Protein AF-A0A4Z0MVJ5-F1 (afdb_monomer_lite)

Sequence (93 aa):
LAAGFDLDTRRDVQGIYHRQVDLYAGLLDAGAQAGVFRLTGTARDIAMTLMAMEDYFGYRIVARDPALNRSTALRLMRQYAELATGVSIPELV

Foldseek 3Di:
DPPPCPVVPPPPVVVVLVVQLVVQQVVLVVCVVVVNFDFPDHSSVLSNVLSVLVVVLVSCCVVVPVVRHPVNSVVVSQVSVCVGGVDHDDDDD

pLDDT: mean 88.67, std 16.24, range [42.28, 98.75]

Secondary structure (DSSP, 8-state):
---S---TT-HHHHHHHHHHHHHHHHHHHHHHHTTS---SS-HHHHHHHHHHHHHHHHHHHHTT-TT--HHHHHHHHHHHHHHHHS-PPPP--

Radius of gyration: 14.79 Å; chains: 1; bounding box: 35×28×40 Å

Structure (mmCIF, N/CA/C/O backbone):
data_AF-A0A4Z0MVJ5-F1
#
_entry.id   AF-A0A4Z0MVJ5-F1
#
loop_
_atom_site.group_PDB
_atom_site.id
_atom_site.type_symbol
_atom_site.label_atom_id
_atom_site.label_alt_id
_atom_site.label_comp_id
_atom_site.label_asym_id
_atom_site.label_entity_id
_atom_site.label_seq_id
_atom_site.pdbx_PDB_ins_code
_atom_site.Cartn_x
_atom_site.Cartn_y
_atom_site.Cartn_z
_atom_site.occupancy
_atom_site.B_iso_or_equiv
_atom_site.auth_seq_id
_atom_site.auth_comp_id
_atom_site.auth_asym_id
_atom_site.auth_atom_id
_atom_site.pdbx_PDB_model_num
ATOM 1 N N . LEU A 1 1 ? 11.240 10.145 -20.995 1.00 42.28 1 LEU A N 1
ATOM 2 C CA . LEU A 1 1 ? 11.396 8.740 -20.555 1.00 42.28 1 LEU A CA 1
ATOM 3 C C . LEU A 1 1 ? 10.061 8.278 -19.984 1.00 42.28 1 LEU A C 1
ATOM 5 O O . LEU A 1 1 ? 9.868 8.305 -18.778 1.00 42.28 1 LEU A O 1
ATOM 9 N N . ALA A 1 2 ? 9.109 7.955 -20.861 1.00 44.03 2 ALA A N 1
ATOM 10 C CA . ALA A 1 2 ? 7.878 7.297 -20.450 1.00 44.03 2 ALA A CA 1
ATOM 11 C C . ALA A 1 2 ? 8.254 5.849 -20.138 1.00 44.03 2 ALA A C 1
ATOM 13 O O . ALA A 1 2 ? 8.617 5.099 -21.044 1.00 44.03 2 ALA A O 1
ATOM 14 N N . ALA A 1 3 ? 8.272 5.481 -18.862 1.00 49.53 3 ALA A N 1
ATOM 15 C CA . ALA A 1 3 ? 8.347 4.082 -18.479 1.00 49.53 3 ALA A CA 1
ATOM 16 C C . ALA A 1 3 ? 7.055 3.406 -18.960 1.00 49.53 3 ALA A C 1
ATOM 18 O O . ALA A 1 3 ? 6.071 3.422 -18.244 1.00 49.53 3 ALA A O 1
ATOM 19 N N . GLY A 1 4 ? 7.036 2.942 -20.214 1.00 43.62 4 GLY A N 1
ATOM 20 C CA . GLY A 1 4 ? 6.262 1.806 -20.736 1.00 43.62 4 GLY A CA 1
ATOM 21 C C . GLY A 1 4 ? 4.767 1.674 -20.431 1.00 43.62 4 GLY A C 1
ATOM 22 O O . GLY A 1 4 ? 4.224 0.598 -20.651 1.00 43.62 4 GLY A O 1
ATOM 23 N N . PHE A 1 5 ? 4.098 2.709 -19.946 1.00 54.34 5 PHE A N 1
ATOM 24 C CA . PHE A 1 5 ? 2.710 2.654 -19.520 1.00 54.34 5 PHE A CA 1
ATOM 25 C C . PHE A 1 5 ? 1.899 3.631 -20.367 1.00 54.34 5 PHE A C 1
ATOM 27 O O . PHE A 1 5 ? 1.535 4.716 -19.926 1.00 54.34 5 PHE A O 1
ATOM 34 N N . ASP A 1 6 ? 1.612 3.237 -21.610 1.00 49.28 6 ASP A N 1
ATOM 35 C CA . ASP A 1 6 ? 0.505 3.817 -22.379 1.00 49.28 6 ASP A CA 1
ATOM 36 C C . ASP A 1 6 ? -0.814 3.297 -21.773 1.00 49.28 6 ASP A C 1
ATOM 38 O O . ASP A 1 6 ? -1.481 2.405 -22.296 1.00 49.28 6 ASP A O 1
ATOM 42 N N . LEU A 1 7 ? -1.089 3.748 -20.546 1.00 53.84 7 LEU A N 1
ATOM 43 C CA . LEU A 1 7 ? -2.261 3.379 -19.748 1.00 53.84 7 LEU A CA 1
ATOM 44 C C . LEU A 1 7 ? -3.466 4.265 -20.063 1.00 53.84 7 LEU A C 1
ATOM 46 O O . LEU A 1 7 ? -4.581 3.933 -19.670 1.00 53.84 7 LEU A O 1
ATOM 50 N N . ASP A 1 8 ? -3.241 5.376 -20.762 1.00 52.00 8 ASP A N 1
ATOM 51 C CA . ASP A 1 8 ? -4.278 6.340 -21.133 1.00 52.00 8 ASP A CA 1
ATOM 52 C C . ASP A 1 8 ? -5.208 5.765 -22.219 1.00 52.00 8 ASP A C 1
ATOM 54 O O . ASP A 1 8 ? -6.409 6.024 -22.257 1.00 52.00 8 ASP A O 1
ATOM 58 N N . THR A 1 9 ? -4.683 4.869 -23.061 1.00 51.38 9 THR A N 1
ATOM 59 C CA . THR A 1 9 ? -5.431 4.225 -24.152 1.00 51.38 9 THR A CA 1
ATOM 60 C C . THR A 1 9 ? -6.102 2.899 -23.767 1.00 51.38 9 THR A C 1
ATOM 62 O O . THR A 1 9 ? -6.852 2.334 -24.567 1.00 51.38 9 THR A O 1
ATOM 65 N N . ARG A 1 10 ? -5.902 2.406 -22.535 1.00 56.56 10 ARG A N 1
ATOM 66 C CA . ARG A 1 10 ? -6.345 1.076 -22.075 1.00 56.56 10 ARG A CA 1
ATOM 67 C C . ARG A 1 10 ? -7.302 1.157 -20.886 1.00 56.56 10 ARG A C 1
ATOM 69 O O . ARG A 1 10 ? -6.929 0.961 -19.728 1.00 56.56 10 ARG A O 1
ATOM 76 N N . ARG A 1 11 ? -8.576 1.446 -21.183 1.00 58.22 11 ARG A N 1
ATOM 77 C CA . ARG A 1 11 ? -9.671 1.527 -20.188 1.00 58.22 11 ARG A CA 1
ATOM 78 C C . ARG A 1 11 ? -9.809 0.261 -19.330 1.00 58.22 11 ARG A C 1
ATOM 80 O O . ARG A 1 11 ? -10.272 0.337 -18.196 1.00 58.22 11 ARG A O 1
ATOM 87 N N . ASP A 1 12 ? -9.417 -0.887 -19.868 1.00 62.53 12 ASP A N 1
ATOM 88 C CA . ASP A 1 12 ? -9.368 -2.178 -19.183 1.00 62.53 12 ASP A CA 1
ATOM 89 C C . ASP A 1 12 ? -8.344 -2.199 -18.038 1.00 62.53 12 ASP A C 1
ATOM 91 O O . ASP A 1 12 ? -8.660 -2.693 -16.958 1.00 62.53 12 ASP A O 1
ATOM 95 N N . VAL A 1 13 ? -7.163 -1.600 -18.218 1.00 62.81 13 VAL A N 1
ATOM 96 C CA . VAL A 1 13 ? -6.105 -1.589 -17.192 1.00 62.81 13 VAL A CA 1
ATOM 97 C C . VAL A 1 13 ? -6.441 -0.642 -16.036 1.00 62.81 13 VAL A C 1
ATOM 99 O O . VAL A 1 13 ? -6.297 -1.021 -14.874 1.00 62.81 13 VAL A O 1
ATOM 102 N N . GLN A 1 14 ? -6.986 0.544 -16.328 1.00 63.66 14 GLN A N 1
ATOM 103 C CA . GLN A 1 14 ? -7.498 1.460 -15.293 1.00 63.66 14 GLN A CA 1
ATOM 104 C C . GLN A 1 14 ? -8.640 0.816 -14.484 1.00 63.66 14 GLN A C 1
ATOM 106 O O . GLN A 1 14 ? -8.713 0.953 -13.262 1.00 63.66 14 GLN A O 1
ATOM 111 N N . GLY A 1 15 ? -9.508 0.047 -15.153 1.00 72.06 15 GLY A N 1
ATOM 112 C CA . GLY A 1 15 ? -10.572 -0.711 -14.495 1.00 72.06 15 GLY A CA 1
ATOM 113 C C . GLY A 1 15 ? -10.054 -1.808 -13.557 1.00 72.06 15 GLY A C 1
ATOM 114 O O . GLY A 1 15 ? -10.660 -2.050 -12.512 1.00 72.06 15 GLY A O 1
ATOM 115 N N . ILE A 1 16 ? -8.933 -2.454 -13.896 1.00 81.75 16 ILE A N 1
ATOM 116 C CA . ILE A 1 16 ? -8.298 -3.468 -13.042 1.00 81.75 16 ILE A CA 1
ATOM 117 C C . ILE A 1 16 ? -7.697 -2.822 -11.792 1.00 81.75 16 ILE A C 1
ATOM 119 O O . ILE A 1 16 ? -7.977 -3.299 -10.693 1.00 81.75 16 ILE A O 1
ATOM 123 N N . TYR A 1 17 ? -6.959 -1.717 -11.946 1.00 85.69 17 TYR A N 1
ATOM 124 C CA . TYR A 1 17 ? -6.379 -0.989 -10.813 1.00 85.69 17 TYR A CA 1
ATOM 125 C C . TYR A 1 17 ? -7.455 -0.579 -9.801 1.00 85.69 17 TYR A C 1
ATOM 127 O O . TYR A 1 17 ? -7.367 -0.920 -8.623 1.00 85.69 17 TYR A O 1
ATOM 135 N N . HIS A 1 18 ? -8.524 0.086 -10.255 1.00 88.75 18 HIS A N 1
ATOM 136 C CA . HIS A 1 18 ? -9.592 0.520 -9.352 1.00 88.75 18 HIS A CA 1
ATOM 137 C C . HIS A 1 18 ? -10.291 -0.653 -8.662 1.00 88.75 18 HIS A C 1
ATOM 139 O O . HIS A 1 18 ? -10.548 -0.580 -7.464 1.00 88.75 18 HIS A O 1
ATOM 145 N N . ARG A 1 19 ? -10.517 -1.766 -9.370 1.00 91.75 19 ARG A N 1
ATOM 146 C CA . ARG A 1 19 ? -11.091 -2.974 -8.764 1.00 91.75 19 ARG A CA 1
ATOM 147 C C . ARG A 1 19 ? -10.192 -3.559 -7.672 1.00 91.75 19 ARG A C 1
ATOM 149 O O . ARG A 1 19 ? -10.706 -4.021 -6.657 1.00 91.75 19 ARG A O 1
ATOM 156 N N . GLN A 1 20 ? -8.876 -3.563 -7.871 1.00 93.62 20 GLN A N 1
ATOM 157 C CA . GLN A 1 20 ? -7.926 -4.052 -6.868 1.00 93.62 20 GLN A CA 1
ATOM 158 C C . GLN A 1 20 ? -7.846 -3.115 -5.658 1.00 93.62 20 GLN A C 1
ATOM 160 O O . GLN A 1 20 ? -7.892 -3.589 -4.524 1.00 93.62 20 GLN A O 1
ATOM 165 N N . VAL A 1 21 ? -7.835 -1.796 -5.885 1.00 97.00 21 VAL A N 1
ATOM 166 C CA . VAL A 1 21 ? -7.930 -0.799 -4.807 1.00 97.00 21 VAL A CA 1
ATOM 167 C C . VAL A 1 21 ? -9.205 -0.999 -3.993 1.00 97.00 21 VAL A C 1
ATOM 169 O O . VAL A 1 21 ? -9.138 -1.026 -2.767 1.00 97.00 21 VAL A O 1
ATOM 172 N N . ASP A 1 22 ? -10.353 -1.180 -4.646 1.00 97.00 22 ASP A N 1
ATOM 173 C CA . ASP A 1 22 ? -11.628 -1.379 -3.954 1.00 97.00 22 ASP A CA 1
ATOM 174 C C . ASP A 1 22 ? -11.640 -2.694 -3.153 1.00 97.00 22 ASP A C 1
ATOM 176 O O . ASP A 1 22 ? -12.157 -2.729 -2.036 1.00 97.00 22 ASP A O 1
ATOM 180 N N . LEU A 1 23 ? -11.013 -3.760 -3.667 1.00 96.75 23 LEU A N 1
ATOM 181 C CA . LEU A 1 23 ? -10.850 -5.025 -2.942 1.00 96.75 23 LEU A CA 1
ATOM 182 C C . LEU A 1 23 ? -10.006 -4.840 -1.674 1.00 96.75 23 LEU A C 1
ATOM 184 O O . LEU A 1 23 ? -10.403 -5.290 -0.597 1.00 96.75 23 LEU A O 1
ATOM 188 N N . TYR A 1 24 ? -8.858 -4.168 -1.785 1.00 97.50 24 TYR A N 1
ATOM 189 C CA . TYR A 1 24 ? -7.966 -3.926 -0.649 1.00 97.50 24 TYR A CA 1
ATOM 190 C C . TYR A 1 24 ? -8.631 -3.001 0.375 1.00 97.50 24 TYR A C 1
ATOM 192 O O . TYR A 1 24 ? -8.576 -3.275 1.573 1.00 97.50 24 TYR A O 1
ATOM 200 N N . ALA A 1 25 ? -9.314 -1.949 -0.082 1.00 98.56 25 ALA A N 1
ATOM 201 C CA . ALA A 1 25 ? -10.048 -1.037 0.787 1.00 98.56 25 ALA A CA 1
ATOM 202 C C . ALA A 1 25 ? -11.155 -1.773 1.558 1.00 98.56 25 ALA A C 1
ATOM 204 O O . ALA A 1 25 ? -11.238 -1.636 2.774 1.00 98.56 25 ALA A O 1
ATOM 205 N N . GLY A 1 26 ? -11.932 -2.630 0.885 1.00 98.44 26 GLY A N 1
ATOM 206 C CA . GLY A 1 26 ? -12.966 -3.438 1.534 1.00 98.44 26 GLY A CA 1
ATOM 207 C C . GLY A 1 26 ? -12.415 -4.373 2.617 1.00 98.44 26 GLY A C 1
ATOM 208 O O . GLY A 1 26 ? -13.012 -4.492 3.686 1.00 98.44 26 GLY A O 1
ATOM 209 N N . LEU A 1 27 ? -11.253 -4.997 2.385 1.00 97.81 27 LEU A N 1
ATOM 210 C CA . LEU A 1 27 ? -10.579 -5.828 3.390 1.00 97.81 27 LEU A CA 1
ATOM 211 C C . LEU A 1 27 ? -10.123 -5.007 4.606 1.00 97.81 27 LEU A C 1
ATOM 213 O O . LEU A 1 27 ? -10.306 -5.431 5.748 1.00 97.81 27 LEU A O 1
ATOM 217 N N . LEU A 1 28 ? -9.523 -3.842 4.360 1.00 98.50 28 LEU A N 1
ATOM 218 C CA . LEU A 1 28 ? -9.039 -2.945 5.408 1.00 98.50 28 LEU A CA 1
ATOM 219 C C . LEU A 1 28 ? -10.194 -2.404 6.258 1.00 98.50 28 LEU A C 1
ATOM 221 O O . LEU A 1 28 ? -10.106 -2.436 7.486 1.00 98.50 28 LEU A O 1
ATOM 225 N N . ASP A 1 29 ? -11.288 -1.979 5.624 1.00 98.75 29 ASP A N 1
ATOM 226 C CA . ASP A 1 29 ? -12.498 -1.527 6.313 1.00 98.75 29 ASP A CA 1
ATOM 227 C C . ASP A 1 29 ? -13.119 -2.652 7.145 1.00 98.75 29 ASP A C 1
ATOM 229 O O . ASP A 1 29 ? -13.446 -2.441 8.312 1.00 98.75 29 ASP A O 1
ATOM 233 N N . ALA A 1 30 ? -13.232 -3.863 6.591 1.00 98.56 30 ALA A N 1
ATOM 234 C CA . ALA A 1 30 ? -13.762 -5.011 7.323 1.00 98.56 30 ALA A CA 1
ATOM 235 C C . ALA A 1 30 ? -12.908 -5.345 8.559 1.00 98.56 30 ALA A C 1
ATOM 237 O O . ALA A 1 30 ? -13.446 -5.576 9.643 1.00 98.56 30 ALA A O 1
ATOM 238 N N . GLY A 1 31 ? -11.578 -5.325 8.428 1.00 98.19 31 GLY A N 1
ATOM 239 C CA . GLY A 1 31 ? -10.671 -5.556 9.553 1.00 98.19 31 GLY A CA 1
ATOM 240 C C . GLY A 1 31 ? -10.722 -4.448 10.609 1.00 98.19 31 GLY A C 1
ATOM 241 O O . GLY A 1 31 ? -10.654 -4.741 11.804 1.00 98.19 31 GLY A O 1
ATOM 242 N N . ALA A 1 32 ? -10.903 -3.191 10.197 1.00 98.50 32 ALA A N 1
ATOM 243 C CA . ALA A 1 32 ? -11.100 -2.069 11.113 1.00 98.50 32 ALA A CA 1
ATOM 244 C C . ALA A 1 32 ? -12.441 -2.167 11.860 1.00 98.50 32 ALA A C 1
ATOM 246 O O . ALA A 1 32 ? -12.480 -2.008 13.079 1.00 98.50 32 ALA A O 1
ATOM 247 N N . GLN A 1 33 ? -13.530 -2.502 11.160 1.00 98.44 33 GLN A N 1
ATOM 248 C CA . GLN A 1 33 ? -14.855 -2.721 11.756 1.00 98.44 33 GLN A CA 1
ATOM 249 C C . GLN A 1 33 ? -14.863 -3.897 12.740 1.00 98.44 33 GLN A C 1
ATOM 251 O O . GLN A 1 33 ? -15.530 -3.834 13.770 1.00 98.44 33 GLN A O 1
ATOM 256 N N . ALA A 1 34 ? -14.089 -4.945 12.456 1.00 98.19 34 ALA A N 1
ATOM 257 C CA . ALA A 1 34 ? -13.897 -6.079 13.355 1.00 98.19 34 ALA A CA 1
ATOM 258 C C . ALA A 1 34 ? -12.970 -5.771 14.552 1.00 98.19 34 ALA A C 1
ATOM 260 O O . ALA A 1 34 ? -12.775 -6.634 15.405 1.00 98.19 34 ALA A O 1
ATOM 261 N N . GLY A 1 35 ? -12.373 -4.574 14.618 1.00 97.88 35 GLY A N 1
ATOM 262 C CA . GLY A 1 35 ? -11.426 -4.184 15.667 1.00 97.88 35 GLY A CA 1
ATOM 263 C C . GLY A 1 35 ? -10.055 -4.862 15.570 1.00 97.88 35 GLY A C 1
ATOM 264 O O . GLY A 1 35 ? -9.258 -4.756 16.500 1.00 97.88 35 GLY A O 1
ATOM 265 N N . VAL A 1 36 ? -9.771 -5.556 14.463 1.00 98.00 36 VAL A N 1
ATOM 266 C CA . VAL A 1 36 ? -8.481 -6.215 14.211 1.00 98.00 36 VAL A CA 1
ATOM 267 C C . VAL A 1 36 ? -7.440 -5.192 13.767 1.00 98.00 36 VAL A C 1
ATOM 269 O O . VAL A 1 36 ? -6.290 -5.273 14.187 1.00 98.00 36 VAL A O 1
ATOM 272 N N . PHE A 1 37 ? -7.835 -4.217 12.942 1.00 98.44 37 PHE A N 1
ATOM 273 C CA . PHE A 1 37 ? -6.945 -3.169 12.442 1.00 98.44 37 PHE A CA 1
ATOM 274 C C . PHE A 1 37 ? -7.210 -1.822 13.108 1.00 98.44 37 PHE A C 1
ATOM 276 O O . PHE A 1 37 ? -8.354 -1.424 13.328 1.00 98.44 37 PHE A O 1
ATOM 283 N N . ARG A 1 38 ? -6.133 -1.068 13.334 1.00 97.94 38 ARG A N 1
ATOM 284 C CA . ARG A 1 38 ? -6.168 0.357 13.660 1.00 97.94 38 ARG A CA 1
ATOM 285 C C . ARG A 1 38 ? -5.525 1.125 12.512 1.00 97.94 38 ARG A C 1
ATOM 287 O O . ARG A 1 38 ? -4.316 1.343 12.506 1.00 97.94 38 ARG A O 1
ATOM 294 N N . LEU A 1 39 ? -6.347 1.514 11.541 1.00 98.44 39 LEU A N 1
ATOM 295 C CA . LEU A 1 39 ? -5.867 2.194 10.343 1.00 98.44 39 LEU A CA 1
ATOM 296 C C . LEU A 1 39 ? -5.303 3.583 10.675 1.00 98.44 39 LEU A C 1
ATOM 298 O O . LEU A 1 39 ? -5.911 4.346 11.427 1.00 98.44 39 LEU A O 1
ATOM 302 N N . THR A 1 40 ? -4.146 3.919 10.105 1.00 98.06 40 THR A N 1
ATOM 303 C CA . THR A 1 40 ? -3.510 5.244 10.264 1.00 98.06 40 THR A CA 1
ATOM 304 C C . THR A 1 40 ? -4.042 6.298 9.287 1.00 98.06 40 THR A C 1
ATOM 306 O O . THR A 1 40 ? -3.736 7.481 9.430 1.00 98.06 40 THR A O 1
ATOM 309 N N . GLY A 1 41 ? -4.863 5.882 8.322 1.00 97.25 41 GLY A N 1
ATOM 310 C CA . GLY A 1 41 ? -5.520 6.716 7.318 1.00 97.25 41 GLY A CA 1
ATOM 311 C C . GLY A 1 41 ? -6.784 6.037 6.787 1.00 97.25 41 GLY A C 1
ATOM 312 O O . GLY A 1 41 ? -7.251 5.052 7.362 1.00 97.25 41 GLY A O 1
ATOM 313 N N . THR A 1 42 ? -7.349 6.550 5.691 1.00 98.44 42 THR A N 1
ATOM 314 C CA . THR A 1 42 ? -8.515 5.901 5.073 1.00 98.44 42 THR A CA 1
ATOM 315 C C . THR A 1 42 ? -8.113 4.564 4.446 1.00 98.44 42 THR A C 1
ATOM 317 O O . THR A 1 42 ? -7.008 4.424 3.914 1.00 98.44 42 THR A O 1
ATOM 320 N N . ALA A 1 43 ? -9.015 3.578 4.463 1.00 98.50 43 ALA A N 1
ATOM 321 C CA . ALA A 1 43 ? -8.778 2.288 3.817 1.00 98.50 43 ALA A CA 1
ATOM 322 C C . ALA A 1 43 ? -8.435 2.444 2.327 1.00 98.50 43 ALA A C 1
ATOM 324 O O . ALA A 1 43 ? -7.557 1.754 1.813 1.00 98.50 43 ALA A O 1
ATOM 325 N N . ARG A 1 44 ? -9.073 3.408 1.649 1.00 98.31 44 ARG A N 1
ATOM 326 C CA . ARG A 1 44 ? -8.809 3.718 0.242 1.00 98.31 44 ARG A CA 1
ATOM 327 C C . ARG A 1 44 ? -7.393 4.242 0.012 1.00 98.31 44 ARG A C 1
ATOM 329 O O . ARG A 1 44 ? -6.735 3.769 -0.909 1.00 98.31 44 ARG A O 1
ATOM 336 N N . ASP A 1 45 ? -6.906 5.173 0.830 1.00 98.56 45 ASP A N 1
ATOM 337 C CA . ASP A 1 45 ? -5.553 5.731 0.666 1.00 98.56 45 ASP A CA 1
ATOM 338 C C . ASP A 1 45 ? -4.470 4.681 0.929 1.00 98.56 45 ASP A C 1
ATOM 340 O O . ASP A 1 45 ? -3.485 4.584 0.190 1.00 98.56 45 ASP A O 1
ATOM 344 N N . ILE A 1 46 ? -4.681 3.840 1.945 1.00 98.62 46 ILE A N 1
ATOM 345 C CA . ILE A 1 46 ? -3.784 2.722 2.257 1.00 98.62 46 ILE A CA 1
ATOM 346 C C . ILE A 1 46 ? -3.786 1.707 1.104 1.00 98.62 46 ILE A C 1
ATOM 348 O O . ILE A 1 46 ? -2.718 1.287 0.656 1.00 98.62 46 ILE A O 1
AT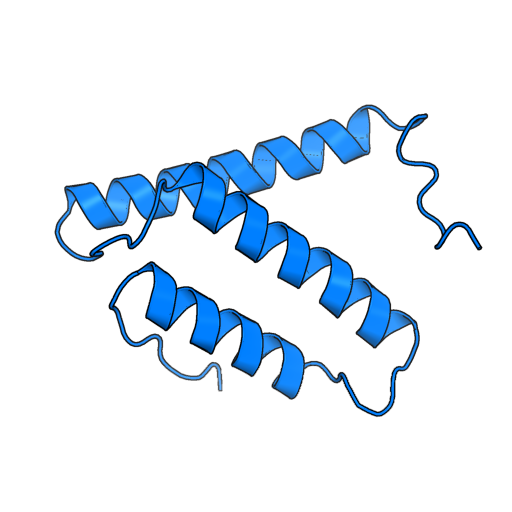OM 352 N N . ALA A 1 47 ? -4.962 1.356 0.575 1.00 98.31 47 ALA A N 1
ATOM 353 C CA . ALA A 1 47 ? -5.101 0.455 -0.566 1.00 98.31 47 ALA A CA 1
ATOM 354 C C . ALA A 1 47 ? -4.405 0.996 -1.823 1.00 98.31 47 ALA A C 1
ATOM 356 O O . ALA A 1 47 ? -3.631 0.275 -2.450 1.00 98.31 47 ALA A O 1
ATOM 357 N N . MET A 1 48 ? -4.613 2.272 -2.166 1.00 97.75 48 MET A N 1
ATOM 358 C CA . MET A 1 48 ? -3.931 2.911 -3.298 1.00 97.75 48 MET A CA 1
ATOM 359 C C . MET A 1 48 ? -2.409 2.888 -3.135 1.00 97.75 48 MET A C 1
ATOM 361 O O . MET A 1 48 ? -1.697 2.638 -4.107 1.00 97.75 48 MET A O 1
ATOM 365 N N . THR A 1 49 ? -1.909 3.104 -1.915 1.00 98.06 49 THR A N 1
ATOM 366 C CA . THR A 1 49 ? -0.469 3.075 -1.630 1.00 98.06 49 THR A CA 1
ATOM 367 C C . THR A 1 49 ? 0.105 1.666 -1.773 1.00 98.06 49 THR A C 1
ATOM 369 O O . THR A 1 49 ? 1.127 1.493 -2.435 1.00 98.06 49 THR A O 1
ATOM 372 N N . LEU A 1 50 ? -0.564 0.650 -1.216 1.00 97.75 50 LEU A N 1
ATOM 373 C CA . LEU A 1 50 ? -0.165 -0.753 -1.371 1.00 97.75 50 LEU A CA 1
ATOM 374 C C . LEU A 1 50 ? -0.140 -1.178 -2.842 1.00 97.75 50 LEU A C 1
ATOM 376 O O . LEU A 1 50 ? 0.840 -1.778 -3.277 1.00 97.75 50 LEU A O 1
ATOM 380 N N . MET A 1 51 ? -1.165 -0.809 -3.614 1.00 96.38 51 MET A N 1
ATOM 381 C CA . MET A 1 51 ? -1.222 -1.094 -5.049 1.00 96.38 51 MET A CA 1
ATOM 382 C C . MET A 1 51 ? -0.096 -0.401 -5.822 1.00 96.38 51 MET A C 1
ATOM 384 O O . MET A 1 51 ? 0.555 -1.022 -6.656 1.00 96.38 51 MET A O 1
ATOM 388 N N . ALA A 1 52 ? 0.199 0.864 -5.508 1.00 95.94 52 ALA A N 1
ATOM 389 C CA . ALA A 1 52 ? 1.309 1.578 -6.135 1.00 95.94 52 ALA A CA 1
ATOM 390 C C . ALA A 1 52 ? 2.670 0.925 -5.827 1.00 95.94 52 ALA A C 1
ATOM 392 O O . ALA A 1 52 ? 3.537 0.853 -6.703 1.00 95.94 52 ALA A O 1
ATOM 393 N N . MET A 1 53 ? 2.864 0.434 -4.597 1.00 97.38 53 MET A N 1
ATOM 394 C CA . MET A 1 53 ? 4.054 -0.338 -4.231 1.00 97.38 53 MET A CA 1
ATOM 395 C C . MET A 1 53 ? 4.128 -1.646 -5.022 1.00 97.38 53 MET A C 1
ATOM 397 O O . MET A 1 53 ? 5.186 -1.950 -5.566 1.00 97.38 53 MET A O 1
ATOM 401 N N . GLU A 1 54 ? 3.025 -2.392 -5.113 1.00 95.81 54 GLU A N 1
ATOM 402 C CA . GLU A 1 54 ? 2.943 -3.648 -5.865 1.00 95.81 54 GLU A CA 1
ATOM 403 C C . GLU A 1 54 ? 3.347 -3.458 -7.334 1.00 95.81 54 GLU A C 1
ATOM 405 O O . GLU A 1 54 ? 4.280 -4.113 -7.809 1.00 95.81 54 GLU A O 1
ATOM 410 N N . ASP A 1 55 ? 2.722 -2.498 -8.020 1.00 93.69 55 ASP A N 1
ATOM 411 C CA . ASP A 1 55 ? 2.972 -2.212 -9.435 1.00 93.69 55 ASP A CA 1
ATOM 412 C C . ASP A 1 55 ? 4.420 -1.777 -9.681 1.00 93.69 55 ASP A C 1
ATOM 414 O O . ASP A 1 55 ? 5.111 -2.297 -10.568 1.00 93.69 55 ASP A O 1
ATOM 418 N N . TYR A 1 56 ? 4.921 -0.831 -8.879 1.00 95.44 56 TYR A N 1
ATOM 419 C CA . TYR A 1 56 ? 6.262 -0.295 -9.086 1.00 95.44 56 TYR A CA 1
ATOM 420 C C . TYR A 1 56 ? 7.351 -1.304 -8.714 1.00 95.44 56 TYR A C 1
ATOM 422 O O . TYR A 1 56 ? 8.361 -1.417 -9.417 1.00 95.44 56 TYR A O 1
ATOM 430 N N . PHE A 1 57 ? 7.157 -2.078 -7.644 1.00 96.88 57 PHE A N 1
ATOM 431 C CA . PHE A 1 57 ? 8.087 -3.144 -7.286 1.00 96.88 57 PHE A CA 1
ATOM 432 C C . PHE A 1 57 ? 8.089 -4.251 -8.340 1.00 96.88 57 PHE A C 1
ATOM 434 O O . PHE A 1 57 ? 9.168 -4.700 -8.733 1.00 96.88 57 PHE A O 1
ATOM 441 N N . GLY A 1 58 ? 6.921 -4.629 -8.866 1.00 93.38 58 GLY A N 1
ATOM 442 C CA . GLY A 1 58 ? 6.804 -5.557 -9.989 1.00 93.38 58 GLY A CA 1
ATOM 443 C C . GLY A 1 58 ? 7.583 -5.075 -11.213 1.00 93.38 58 GLY A C 1
ATOM 444 O O . GLY A 1 58 ? 8.409 -5.815 -11.754 1.00 93.38 58 GLY A O 1
ATOM 445 N N . TYR A 1 59 ? 7.410 -3.806 -11.593 1.00 94.50 59 TYR A N 1
ATOM 446 C CA . TYR A 1 59 ? 8.165 -3.190 -12.684 1.00 94.50 59 TYR A CA 1
ATOM 447 C C . TYR A 1 59 ? 9.684 -3.261 -12.463 1.00 94.50 59 TYR A C 1
ATOM 449 O O . TYR A 1 59 ? 10.416 -3.700 -13.350 1.00 94.50 59 TYR A O 1
ATOM 457 N N . ARG A 1 60 ? 10.179 -2.867 -11.283 1.00 95.44 60 ARG A N 1
ATOM 458 C CA . ARG A 1 60 ? 11.620 -2.867 -10.960 1.00 95.44 60 ARG A CA 1
ATOM 459 C C . ARG A 1 60 ? 12.222 -4.277 -10.956 1.00 95.44 60 ARG A C 1
ATOM 461 O O . ARG A 1 60 ? 13.336 -4.455 -11.450 1.00 95.44 60 ARG A O 1
ATOM 468 N N . ILE A 1 61 ? 11.477 -5.274 -10.476 1.00 95.00 61 ILE A N 1
ATOM 469 C CA . ILE A 1 61 ? 11.884 -6.686 -10.527 1.00 95.00 61 ILE A CA 1
ATOM 470 C C . ILE A 1 61 ? 12.002 -7.155 -11.984 1.00 95.00 61 ILE A C 1
ATOM 472 O O . ILE A 1 61 ? 13.016 -7.746 -12.358 1.00 95.00 61 ILE A O 1
ATOM 476 N N . VAL A 1 62 ? 11.007 -6.860 -12.830 1.00 95.44 62 VAL A N 1
ATOM 477 C CA . VAL A 1 62 ? 11.039 -7.198 -14.268 1.00 95.44 62 VAL A CA 1
ATOM 478 C C . VAL A 1 62 ? 12.184 -6.478 -14.984 1.00 95.44 62 VAL A C 1
ATOM 480 O O . VAL A 1 62 ? 12.866 -7.076 -15.818 1.00 95.44 62 VAL A O 1
ATOM 483 N N . ALA A 1 63 ? 12.458 -5.229 -14.604 1.00 94.38 63 ALA A N 1
ATOM 484 C CA . ALA A 1 63 ? 13.591 -4.444 -15.084 1.00 94.38 63 ALA A CA 1
ATOM 485 C C . ALA A 1 63 ? 14.958 -4.934 -14.558 1.00 94.38 63 ALA A C 1
ATOM 487 O O . ALA A 1 63 ? 15.980 -4.336 -14.893 1.00 94.38 63 ALA A O 1
ATOM 488 N N . ARG A 1 64 ? 14.994 -6.022 -13.772 1.00 92.94 64 ARG A N 1
ATOM 489 C CA . ARG A 1 64 ? 16.204 -6.636 -13.198 1.00 92.94 64 ARG A CA 1
ATOM 490 C C . ARG A 1 64 ? 17.043 -5.655 -12.383 1.00 92.94 64 ARG A C 1
ATOM 492 O O . ARG A 1 64 ? 18.272 -5.674 -12.447 1.00 92.94 64 ARG A O 1
ATOM 499 N N . ASP A 1 65 ? 16.373 -4.807 -11.610 1.00 92.44 65 ASP A N 1
ATOM 500 C CA . ASP A 1 65 ? 17.032 -3.942 -10.641 1.00 92.44 65 ASP A CA 1
ATOM 501 C C . ASP A 1 65 ? 17.827 -4.782 -9.619 1.00 92.44 65 ASP A C 1
ATOM 503 O O . ASP A 1 65 ? 17.226 -5.572 -8.885 1.00 92.44 65 ASP A O 1
ATOM 507 N N . PRO A 1 66 ? 19.160 -4.618 -9.520 1.00 92.00 66 PRO A N 1
ATOM 508 C CA . PRO A 1 66 ? 19.968 -5.393 -8.581 1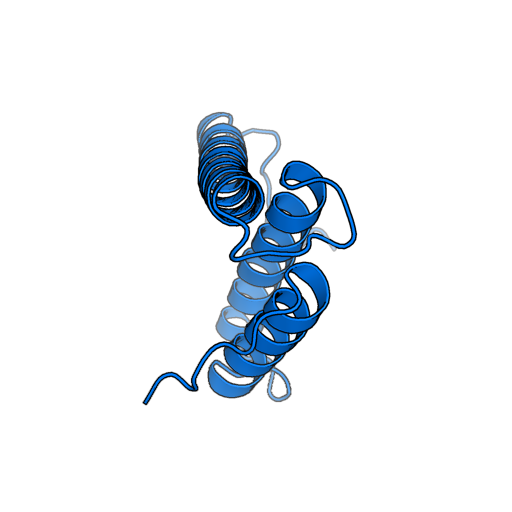.00 92.00 66 PRO A CA 1
ATOM 509 C C . PRO A 1 66 ? 19.645 -5.086 -7.111 1.00 92.00 66 PRO A C 1
ATOM 511 O O . PRO A 1 66 ? 19.920 -5.915 -6.246 1.00 92.00 66 PRO A O 1
ATOM 514 N N . ALA A 1 67 ? 19.064 -3.918 -6.813 1.00 92.44 67 ALA A N 1
ATOM 515 C CA . ALA A 1 67 ? 18.719 -3.507 -5.455 1.00 92.44 67 ALA A CA 1
ATOM 516 C C . ALA A 1 67 ? 17.296 -3.915 -5.034 1.00 92.44 67 ALA A C 1
ATOM 518 O O . ALA A 1 67 ? 16.989 -3.911 -3.839 1.00 92.44 67 ALA A O 1
ATOM 519 N N . LEU A 1 68 ? 16.428 -4.287 -5.983 1.00 94.81 68 LEU A N 1
ATOM 520 C CA . LEU A 1 68 ? 15.032 -4.618 -5.709 1.00 94.81 68 LEU A CA 1
ATOM 521 C C . LEU A 1 68 ? 14.658 -5.998 -6.258 1.00 94.81 68 LEU A C 1
ATOM 523 O O . LEU A 1 68 ? 14.193 -6.155 -7.384 1.00 94.81 68 LEU A O 1
ATOM 527 N N . ASN A 1 69 ? 14.825 -7.005 -5.405 1.00 94.19 69 ASN A N 1
ATOM 528 C CA . ASN A 1 69 ? 14.363 -8.368 -5.643 1.00 94.19 69 ASN A CA 1
ATOM 529 C C . ASN A 1 69 ? 13.027 -8.644 -4.923 1.00 94.19 69 ASN A C 1
ATOM 531 O O . ASN A 1 69 ? 12.528 -7.830 -4.141 1.00 94.19 69 ASN A O 1
ATOM 535 N N . ARG A 1 70 ? 12.458 -9.833 -5.165 1.00 94.19 70 ARG A N 1
ATOM 536 C CA . ARG A 1 70 ? 11.181 -10.264 -4.575 1.00 94.19 70 ARG A CA 1
ATOM 537 C C . ARG A 1 70 ? 11.175 -10.207 -3.044 1.00 94.19 70 ARG A C 1
ATOM 539 O O . ARG A 1 70 ? 10.185 -9.766 -2.471 1.00 94.19 70 ARG A O 1
ATOM 546 N N . SER A 1 71 ? 12.241 -10.655 -2.379 1.00 94.69 71 SER A N 1
ATOM 547 C CA . SER A 1 71 ? 12.280 -10.679 -0.911 1.00 94.69 71 SER A CA 1
ATOM 548 C C . SER A 1 71 ? 12.294 -9.268 -0.325 1.00 94.69 71 SER A C 1
ATOM 550 O O . SER A 1 71 ? 11.559 -8.992 0.621 1.00 94.69 71 SER A O 1
ATOM 552 N N . THR A 1 72 ? 13.049 -8.346 -0.927 1.00 96.06 72 THR A N 1
ATOM 553 C CA . THR A 1 72 ? 13.030 -6.930 -0.548 1.00 96.06 72 THR A CA 1
ATOM 554 C C . THR A 1 72 ? 11.656 -6.305 -0.780 1.00 96.06 72 THR A C 1
ATOM 556 O O . THR A 1 72 ? 11.151 -5.647 0.125 1.00 96.06 72 THR A O 1
ATOM 559 N N . ALA A 1 73 ? 11.024 -6.540 -1.933 1.00 96.56 73 ALA A N 1
ATOM 560 C CA . ALA A 1 73 ? 9.690 -6.014 -2.229 1.00 96.56 73 ALA A CA 1
ATOM 561 C C . ALA A 1 73 ? 8.641 -6.484 -1.206 1.00 96.56 73 ALA A C 1
ATOM 563 O O . ALA A 1 73 ? 7.954 -5.657 -0.608 1.00 96.56 73 ALA A O 1
ATOM 564 N N . LEU A 1 74 ? 8.579 -7.793 -0.930 1.00 95.88 74 LEU A N 1
ATOM 565 C CA . LEU A 1 74 ? 7.652 -8.357 0.056 1.00 95.88 74 LEU A CA 1
ATOM 566 C C . LEU A 1 74 ? 7.902 -7.809 1.461 1.00 95.88 74 LEU A C 1
ATOM 568 O O . LEU A 1 74 ? 6.954 -7.439 2.150 1.00 95.88 74 LEU A O 1
ATOM 572 N N . ARG A 1 75 ? 9.170 -7.707 1.878 1.00 96.69 75 ARG A N 1
ATOM 573 C CA . ARG A 1 75 ? 9.526 -7.127 3.178 1.00 96.69 75 ARG A CA 1
ATOM 574 C C . ARG A 1 75 ? 9.059 -5.676 3.288 1.00 96.69 75 ARG A C 1
ATOM 576 O O . ARG A 1 75 ? 8.498 -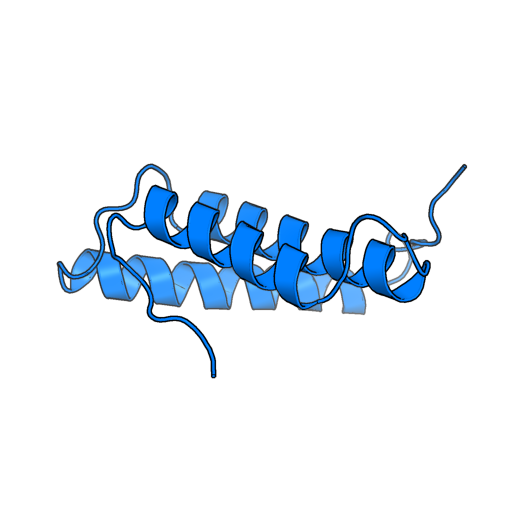5.312 4.315 1.00 96.69 75 ARG A O 1
ATOM 583 N N . LEU A 1 76 ? 9.278 -4.857 2.258 1.00 97.44 76 LEU A N 1
ATOM 584 C CA . LEU A 1 76 ? 8.876 -3.447 2.260 1.00 97.44 76 LEU A CA 1
ATOM 585 C C . LEU A 1 76 ? 7.350 -3.284 2.262 1.00 97.44 76 LEU A C 1
ATOM 587 O O . LEU A 1 76 ? 6.831 -2.490 3.043 1.00 97.44 76 LEU A O 1
ATOM 591 N N . MET A 1 77 ? 6.629 -4.054 1.440 1.00 97.56 77 MET A N 1
ATOM 592 C CA . MET A 1 77 ? 5.159 -4.047 1.432 1.00 97.56 77 MET A CA 1
ATOM 593 C C . MET A 1 77 ? 4.587 -4.477 2.782 1.00 97.56 77 MET A C 1
ATOM 595 O O . MET A 1 77 ? 3.703 -3.805 3.306 1.00 97.56 77 MET A O 1
ATOM 599 N N . ARG A 1 78 ? 5.132 -5.546 3.379 1.00 97.31 78 ARG A N 1
ATOM 600 C CA . ARG A 1 78 ? 4.755 -6.006 4.721 1.00 97.31 78 ARG A CA 1
ATOM 601 C C . ARG A 1 78 ? 4.966 -4.908 5.757 1.00 97.31 78 ARG A C 1
ATOM 603 O O . ARG A 1 78 ? 4.022 -4.564 6.449 1.00 97.31 78 ARG A O 1
ATOM 610 N N . GLN A 1 79 ? 6.162 -4.321 5.825 1.00 97.81 79 GLN A N 1
ATOM 611 C CA . GLN A 1 79 ? 6.479 -3.268 6.799 1.00 97.81 79 GLN A CA 1
ATOM 612 C C . GLN A 1 79 ? 5.535 -2.064 6.685 1.00 97.81 79 GLN A C 1
ATOM 614 O O . GLN A 1 79 ? 5.092 -1.529 7.700 1.00 97.81 79 GLN A O 1
ATOM 619 N N . TYR A 1 80 ? 5.192 -1.651 5.461 1.00 98.31 80 TYR A N 1
ATOM 620 C CA . TYR A 1 80 ? 4.201 -0.597 5.261 1.00 98.31 80 TYR A CA 1
ATOM 621 C C . TYR A 1 80 ? 2.800 -1.029 5.720 1.00 98.31 80 TYR A C 1
ATOM 623 O O . TYR A 1 80 ? 2.136 -0.275 6.427 1.00 98.31 80 TYR A O 1
ATOM 631 N N . ALA A 1 81 ? 2.359 -2.242 5.376 1.00 98.00 81 ALA A N 1
ATOM 632 C CA . ALA A 1 81 ? 1.061 -2.765 5.800 1.00 98.00 81 ALA A CA 1
ATOM 633 C C . ALA A 1 81 ? 0.949 -2.881 7.332 1.00 98.00 81 ALA A C 1
ATOM 635 O O . ALA A 1 81 ? -0.086 -2.530 7.897 1.00 98.00 81 ALA A O 1
ATOM 636 N N . GLU A 1 82 ? 2.015 -3.302 8.016 1.00 98.06 82 GLU A N 1
ATOM 637 C CA . GLU A 1 82 ? 2.067 -3.354 9.482 1.00 98.06 82 GLU A CA 1
ATOM 638 C C . GLU A 1 82 ? 1.952 -1.950 10.093 1.00 98.06 82 GLU A C 1
ATOM 640 O O . GLU A 1 82 ? 1.166 -1.738 11.016 1.00 98.06 82 GLU A O 1
ATOM 645 N N . LEU A 1 83 ? 2.665 -0.962 9.535 1.00 98.31 83 LEU A N 1
ATOM 646 C CA . LEU A 1 83 ? 2.563 0.437 9.963 1.00 98.31 83 LEU A CA 1
ATOM 647 C C . LEU A 1 83 ? 1.157 1.007 9.730 1.00 98.31 83 LEU A C 1
ATOM 649 O O . LEU A 1 83 ? 0.639 1.740 10.570 1.00 98.31 83 LEU A O 1
ATOM 653 N N . ALA A 1 84 ? 0.548 0.691 8.588 1.00 98.50 84 ALA A N 1
ATOM 654 C CA . ALA A 1 84 ? -0.742 1.233 8.185 1.00 98.50 84 ALA A CA 1
ATOM 655 C C . ALA A 1 84 ? -1.923 0.611 8.941 1.00 98.50 84 ALA A C 1
ATOM 657 O O . ALA A 1 84 ? -2.927 1.289 9.141 1.00 98.50 84 ALA A O 1
ATOM 658 N N . THR A 1 85 ? -1.810 -0.654 9.358 1.00 98.38 85 THR A N 1
ATOM 659 C CA . THR A 1 85 ? -2.890 -1.401 10.031 1.00 98.38 85 THR A CA 1
ATOM 660 C C . THR A 1 85 ? -2.691 -1.562 11.537 1.00 98.38 85 THR A C 1
ATOM 662 O O . THR A 1 85 ? -3.643 -1.904 12.241 1.00 98.38 85 THR A O 1
ATOM 665 N N . GLY A 1 86 ? -1.477 -1.331 12.046 1.00 97.75 86 GLY A N 1
ATOM 666 C CA . GLY A 1 86 ? -1.126 -1.543 13.451 1.00 97.75 86 GLY A CA 1
ATOM 667 C C . GLY A 1 86 ? -1.036 -3.018 13.857 1.00 97.75 86 GLY A C 1
ATOM 668 O O . GLY A 1 86 ? -1.028 -3.315 15.050 1.00 97.75 86 GLY A O 1
ATOM 669 N N . VAL A 1 87 ? -0.981 -3.937 12.890 1.00 96.69 87 VAL A N 1
ATOM 670 C CA . VAL A 1 87 ? -0.923 -5.387 13.116 1.00 96.69 87 VAL A CA 1
ATOM 671 C C . VAL A 1 87 ? 0.380 -5.944 12.576 1.00 96.69 87 VAL A C 1
ATOM 673 O O . VAL A 1 87 ? 0.778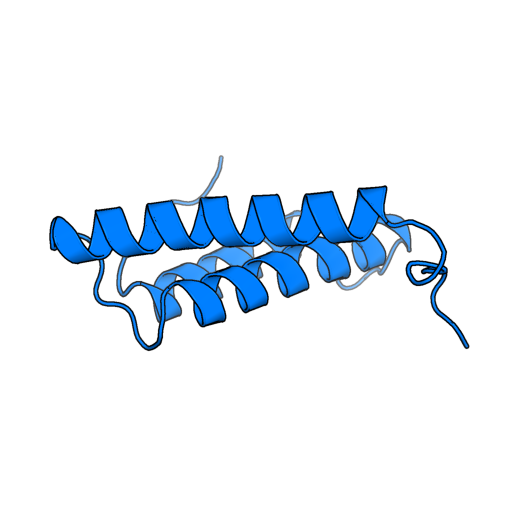 -5.603 11.470 1.00 96.69 87 VAL A O 1
ATOM 676 N N . SER A 1 88 ? 1.022 -6.839 13.330 1.00 95.75 88 SER A N 1
ATOM 677 C CA . SER A 1 88 ? 2.150 -7.603 12.798 1.00 95.75 88 SER A CA 1
ATOM 678 C C . SER A 1 88 ? 1.651 -8.722 11.890 1.00 95.75 88 SER A C 1
ATOM 680 O O . SER A 1 88 ? 0.787 -9.517 12.261 1.00 95.75 88 SER A O 1
ATOM 682 N N . ILE A 1 89 ? 2.215 -8.786 10.693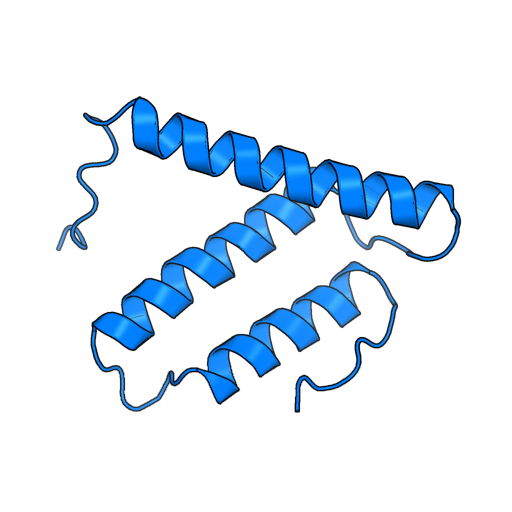 1.00 92.69 89 ILE A N 1
ATOM 683 C CA . ILE A 1 89 ? 1.912 -9.789 9.674 1.00 92.69 89 ILE A CA 1
ATOM 684 C C . ILE A 1 89 ? 3.049 -10.809 9.733 1.00 92.69 89 ILE A C 1
ATOM 686 O O . ILE A 1 89 ? 4.183 -10.374 9.826 1.00 92.69 89 ILE A O 1
ATOM 690 N N . PRO A 1 90 ? 2.847 -12.131 9.699 1.00 90.62 90 PRO A N 1
ATOM 691 C CA . PRO A 1 90 ? 3.957 -13.091 9.700 1.00 90.62 90 PRO A CA 1
ATOM 692 C C . PRO A 1 90 ? 4.778 -13.050 8.398 1.00 90.62 90 PRO A C 1
ATOM 694 O O . PRO A 1 90 ? 4.304 -12.593 7.357 1.00 90.62 90 PRO A O 1
ATOM 697 N N . GLU A 1 91 ? 6.019 -13.543 8.440 1.00 86.12 91 GLU A N 1
ATOM 698 C CA . GLU A 1 91 ? 6.803 -13.746 7.215 1.00 86.12 91 GLU A CA 1
ATOM 699 C C . GLU A 1 91 ? 6.204 -14.865 6.366 1.00 86.12 91 GLU A C 1
ATOM 701 O O . GLU A 1 91 ? 5.792 -15.904 6.880 1.00 86.12 91 GLU A O 1
ATOM 706 N N . LEU A 1 92 ? 6.168 -14.641 5.052 1.00 75.56 92 LEU A N 1
ATOM 707 C CA . LEU A 1 92 ? 5.839 -15.682 4.089 1.00 75.56 92 LEU A CA 1
ATOM 708 C C . LEU A 1 92 ? 7.067 -16.590 3.948 1.00 75.56 92 LEU A C 1
ATOM 710 O O . LEU A 1 92 ? 8.114 -16.119 3.499 1.00 75.56 92 LEU A O 1
ATOM 714 N N . VAL A 1 93 ? 6.924 -17.850 4.367 1.00 58.94 93 VAL A N 1
ATOM 715 C CA . VAL A 1 93 ? 7.932 -18.915 4.209 1.00 58.94 93 VAL A CA 1
ATOM 716 C C . VAL A 1 93 ? 8.053 -19.322 2.744 1.00 58.94 93 VAL A C 1
ATOM 718 O O . VAL A 1 93 ? 6.999 -19.431 2.075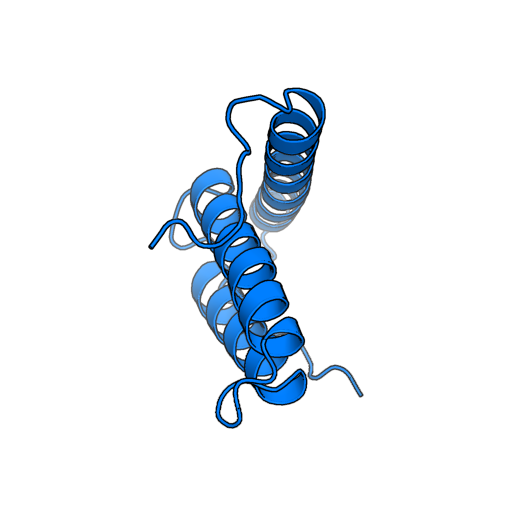 1.00 58.94 93 VAL A O 1
#